Protein AF-A0A498G017-F1 (afdb_monomer_lite)

Sequence (147 aa):
EAVRGSLAGRGTDFTRRACDTRDVQTVRPDSLPNSEPVPIAVVPLAHGDTAYGALYVALDGQAVPDVEADVLVTLGRHVGQAIAAAERRKLLLADTVVQLEFESSDEQDVLVRLSAALGCSIRLRGVVPIEERSLLCFLTVREATTD

Foldseek 3Di:
DVVVVQCPPPVVVVFVVCLVVLFWDWDFGDDDPPDDGFIWIWHFQAEDNDTPTTDIHTDPDPDDDPVRRVVSSVVSHVNNVVVVVVVVVVVVVVPPDPDDDDDDCDCVDPQNVVCVVQVWDKDFPDWDDPDPPDIDTDIDIGPGDDD

Radius of gyration: 30.32 Å; chains: 1; bounding box: 70×31×74 Å

Secondary structure (DSSP, 8-state):
-HHHHHHHHHHHHHHHHHHHH-S-EEE-PPPPTTS----EEEEEEEETTEEEEEEEEE-SSSS--HHHHHHHHHHHHHHHHHHHHHHHHHHHHHT---PPP-----TTSHHHHHHHHTTSEEEEEEEEEEETTEEEEEEEEES----

pLDDT: mean 76.7, std 14.05, range [37.31, 93.62]

Structure (mmCIF, N/CA/C/O backbone):
data_AF-A0A498G017-F1
#
_entry.id   AF-A0A498G017-F1
#
loop_
_atom_site.group_PDB
_atom_site.id
_atom_site.type_symbol
_atom_site.label_atom_id
_atom_site.label_alt_id
_atom_site.label_comp_id
_atom_site.label_asym_id
_atom_site.label_entity_id
_atom_site.label_seq_id
_atom_site.pdbx_PDB_ins_code
_atom_site.Cartn_x
_atom_site.Cartn_y
_atom_site.Cartn_z
_atom_site.occupancy
_atom_site.B_iso_or_equiv
_atom_site.auth_seq_id
_atom_site.auth_comp_id
_atom_site.auth_asym_id
_atom_site.auth_atom_id
_atom_site.pdbx_PDB_model_num
ATOM 1 N N . GLU A 1 1 ? 27.642 8.476 -6.137 1.00 37.31 1 GLU A N 1
ATOM 2 C CA . GLU A 1 1 ? 27.182 9.782 -5.606 1.00 37.31 1 GLU A CA 1
ATOM 3 C C . GLU A 1 1 ? 26.841 10.807 -6.693 1.00 37.31 1 GLU A C 1
ATOM 5 O O . GLU A 1 1 ? 25.762 11.380 -6.626 1.00 37.31 1 GLU A O 1
ATOM 10 N N . ALA A 1 2 ? 27.663 10.973 -7.740 1.00 41.41 2 ALA A N 1
ATOM 11 C CA . ALA A 1 2 ? 27.430 11.945 -8.825 1.00 41.41 2 ALA A CA 1
ATOM 12 C C . ALA A 1 2 ? 26.122 11.747 -9.631 1.00 41.41 2 ALA A C 1
ATOM 14 O O . ALA A 1 2 ? 25.440 12.717 -9.952 1.00 41.41 2 ALA A O 1
ATOM 15 N N . VAL A 1 3 ? 25.711 10.497 -9.883 1.00 46.12 3 VAL A N 1
ATOM 16 C CA . VAL A 1 3 ? 24.442 10.179 -10.577 1.00 46.12 3 VAL A CA 1
ATOM 17 C C . VAL A 1 3 ? 23.218 10.650 -9.775 1.00 46.12 3 VAL A C 1
ATOM 19 O O . VAL A 1 3 ? 22.228 11.093 -10.346 1.00 46.12 3 VAL A O 1
ATOM 22 N N . ARG A 1 4 ? 23.298 10.643 -8.437 1.00 44.41 4 ARG A N 1
ATOM 23 C CA . ARG A 1 4 ? 22.187 11.020 -7.548 1.00 44.41 4 ARG A CA 1
ATOM 24 C C . ARG A 1 4 ? 21.931 12.534 -7.541 1.00 44.41 4 ARG A C 1
ATOM 26 O O . ARG A 1 4 ? 20.783 12.943 -7.411 1.00 44.41 4 ARG A O 1
ATOM 33 N N . GLY A 1 5 ? 22.980 13.347 -7.711 1.00 40.94 5 GLY A N 1
ATOM 34 C CA . GLY A 1 5 ? 22.891 14.813 -7.753 1.00 40.94 5 GLY A CA 1
ATOM 35 C C . GLY A 1 5 ? 22.330 15.363 -9.069 1.00 40.94 5 GLY A C 1
ATOM 36 O O . GLY A 1 5 ? 21.531 16.293 -9.044 1.00 40.94 5 GLY A O 1
ATOM 37 N N . SER A 1 6 ? 22.672 14.748 -10.208 1.00 44.28 6 SER A N 1
ATOM 38 C CA . SER A 1 6 ? 22.157 15.154 -11.532 1.00 44.28 6 SER A CA 1
ATOM 39 C C . SER A 1 6 ? 20.669 14.791 -11.729 1.00 44.28 6 SER A C 1
ATOM 41 O O . SER A 1 6 ? 19.921 15.494 -12.406 1.00 44.28 6 SER A O 1
ATOM 43 N N . LEU A 1 7 ? 20.189 13.739 -11.051 1.00 50.09 7 LEU A N 1
ATOM 44 C CA . LEU A 1 7 ? 18.796 13.274 -11.119 1.00 50.09 7 LEU A CA 1
ATOM 45 C C . LEU A 1 7 ? 17.831 14.002 -10.159 1.00 50.09 7 LEU A C 1
ATOM 47 O O . LEU A 1 7 ? 16.623 13.819 -10.270 1.00 50.09 7 LEU A O 1
ATOM 51 N N . ALA A 1 8 ? 18.306 14.840 -9.234 1.00 44.59 8 ALA A N 1
ATOM 52 C CA . ALA A 1 8 ? 17.458 15.401 -8.173 1.00 44.59 8 ALA A CA 1
ATOM 53 C C . ALA A 1 8 ? 16.469 16.493 -8.641 1.00 44.59 8 ALA A C 1
ATOM 55 O O . ALA A 1 8 ? 15.454 16.704 -7.985 1.00 44.59 8 ALA A O 1
ATOM 56 N N . GLY A 1 9 ? 16.741 17.171 -9.767 1.00 43.22 9 GLY A N 1
ATOM 57 C CA . GLY A 1 9 ? 15.886 18.251 -10.295 1.00 43.22 9 GLY A CA 1
ATOM 58 C C . GLY A 1 9 ? 15.015 17.881 -11.506 1.00 43.22 9 GLY A C 1
ATOM 59 O O . GLY A 1 9 ? 13.919 18.411 -11.640 1.00 43.22 9 GLY A O 1
ATOM 60 N N . ARG A 1 10 ? 15.488 16.976 -12.382 1.00 47.91 10 ARG A N 1
ATOM 61 C CA . ARG A 1 10 ? 14.767 16.483 -13.584 1.00 47.91 10 ARG A CA 1
ATOM 62 C C . ARG A 1 10 ? 14.481 14.974 -13.569 1.00 47.91 10 ARG A C 1
ATOM 64 O O . ARG A 1 10 ? 13.693 14.494 -14.375 1.00 47.91 10 ARG A O 1
ATOM 71 N N . GLY A 1 11 ? 15.094 14.207 -12.663 1.00 51.38 11 GLY A N 1
ATOM 72 C CA . GLY A 1 11 ? 14.842 12.764 -12.521 1.00 51.38 11 GLY A CA 1
ATOM 73 C C . GLY A 1 11 ? 13.432 12.445 -12.022 1.00 51.38 11 GLY A C 1
ATOM 74 O O . GLY A 1 11 ? 12.931 11.345 -12.256 1.00 51.38 11 GLY A O 1
ATOM 75 N N . THR A 1 12 ? 12.752 13.416 -11.410 1.00 54.34 12 THR A N 1
ATOM 76 C CA . THR A 1 12 ? 11.337 13.325 -11.031 1.00 54.34 12 THR A CA 1
ATOM 77 C C . THR A 1 12 ? 10.420 13.186 -12.243 1.00 54.34 12 THR A C 1
ATOM 79 O O . THR A 1 12 ? 9.485 12.396 -12.170 1.00 54.34 12 THR A O 1
ATOM 82 N N . ASP A 1 13 ? 10.706 13.851 -13.369 1.00 63.00 13 ASP A N 1
ATOM 83 C CA . ASP A 1 13 ? 9.877 13.760 -14.582 1.00 63.00 13 ASP A CA 1
ATOM 84 C C . ASP A 1 13 ? 9.996 12.389 -15.252 1.00 63.00 13 ASP A C 1
ATOM 86 O O . ASP A 1 13 ? 8.993 11.807 -15.662 1.00 63.00 13 ASP A O 1
ATOM 90 N N . PHE A 1 14 ? 11.206 11.826 -15.315 1.00 64.62 14 PHE A N 1
ATOM 91 C CA . PHE A 1 14 ? 11.424 10.493 -15.886 1.00 64.62 14 PHE A CA 1
ATOM 92 C C . PHE A 1 14 ? 10.882 9.381 -14.986 1.00 64.62 14 PHE A C 1
ATOM 94 O O . PHE A 1 14 ? 10.275 8.438 -15.487 1.00 64.62 14 PHE A O 1
ATOM 101 N N . THR A 1 15 ? 11.047 9.517 -13.664 1.00 65.12 15 THR A N 1
ATOM 102 C CA . THR A 1 15 ? 10.428 8.611 -12.683 1.00 65.12 15 THR A CA 1
ATOM 103 C C . THR A 1 15 ? 8.916 8.656 -12.822 1.00 65.12 15 THR A C 1
ATOM 105 O O . THR A 1 15 ? 8.282 7.617 -12.959 1.00 65.12 15 THR A O 1
ATOM 108 N N . ARG A 1 16 ? 8.337 9.861 -12.843 1.00 69.50 16 ARG A N 1
ATOM 109 C CA . ARG A 1 16 ? 6.898 10.062 -12.993 1.00 69.50 16 ARG A CA 1
ATOM 110 C C . ARG A 1 16 ? 6.389 9.445 -14.287 1.00 69.50 16 ARG A C 1
ATOM 112 O O . ARG A 1 16 ? 5.437 8.683 -14.243 1.00 69.50 16 ARG A O 1
ATOM 119 N N . ARG A 1 17 ? 7.061 9.696 -15.411 1.00 66.94 17 ARG A N 1
ATOM 120 C CA . ARG A 1 17 ? 6.668 9.143 -16.709 1.00 66.94 17 ARG A CA 1
ATOM 121 C C . ARG A 1 17 ? 6.730 7.618 -16.734 1.00 66.94 17 ARG A C 1
ATOM 123 O O . ARG A 1 17 ? 5.776 7.010 -17.194 1.00 66.94 17 ARG A O 1
ATOM 130 N N . ALA A 1 18 ? 7.796 7.012 -16.210 1.00 65.00 18 ALA A N 1
ATOM 131 C CA . ALA A 1 18 ? 7.906 5.555 -16.107 1.00 65.00 18 ALA A CA 1
ATOM 132 C C . ALA A 1 18 ? 6.806 4.961 -15.209 1.00 65.00 18 ALA A C 1
ATOM 134 O O . ALA A 1 18 ? 6.239 3.918 -15.522 1.00 65.00 18 ALA A O 1
ATOM 135 N N . CYS A 1 19 ? 6.471 5.633 -14.107 1.00 72.88 19 CYS A N 1
ATOM 136 C CA . CYS A 1 19 ? 5.390 5.221 -13.215 1.00 72.88 19 CYS A CA 1
ATOM 137 C C . CYS A 1 19 ? 4.003 5.366 -13.864 1.00 72.88 19 CYS A C 1
ATOM 139 O O . CYS A 1 19 ? 3.175 4.472 -13.705 1.00 72.88 19 CYS A O 1
ATOM 141 N N . ASP A 1 20 ? 3.770 6.449 -14.611 1.00 76.69 20 ASP A N 1
ATOM 142 C CA . ASP A 1 20 ? 2.505 6.726 -15.298 1.00 76.69 20 ASP A CA 1
ATOM 143 C C . ASP A 1 20 ? 2.271 5.743 -16.457 1.00 76.69 20 ASP A C 1
ATOM 145 O O . ASP A 1 20 ? 1.164 5.231 -16.622 1.00 76.69 20 ASP A O 1
ATOM 149 N N . THR A 1 21 ? 3.306 5.445 -17.255 1.00 77.31 21 THR A N 1
ATOM 150 C CA . THR A 1 21 ? 3.190 4.517 -18.394 1.00 77.31 21 THR A CA 1
ATOM 151 C C . THR A 1 21 ? 3.323 3.053 -17.997 1.00 77.31 21 THR A C 1
ATOM 153 O O . THR A 1 21 ? 2.874 2.190 -18.740 1.00 77.31 21 THR A O 1
ATOM 156 N N . ARG A 1 22 ? 3.919 2.766 -16.833 1.00 71.88 22 ARG A N 1
ATOM 157 C CA . ARG A 1 22 ? 4.341 1.423 -16.393 1.00 71.88 22 ARG A CA 1
ATOM 158 C C . ARG A 1 22 ? 5.348 0.735 -17.320 1.00 71.88 22 ARG A C 1
ATOM 160 O O . ARG A 1 22 ? 5.566 -0.467 -17.192 1.00 71.88 22 ARG A O 1
ATOM 167 N N . ASP A 1 23 ? 6.028 1.518 -18.151 1.00 79.44 23 ASP A N 1
ATOM 168 C CA . ASP A 1 23 ? 7.017 1.042 -19.116 1.00 79.44 23 ASP A CA 1
ATOM 169 C C . ASP A 1 23 ? 8.410 1.580 -18.806 1.00 79.44 23 ASP A C 1
ATOM 171 O O . ASP A 1 23 ? 8.575 2.694 -18.291 1.00 79.44 23 ASP A O 1
ATOM 175 N N . VAL A 1 24 ? 9.428 0.810 -19.193 1.00 78.12 24 VAL A N 1
ATOM 176 C CA . VAL A 1 24 ? 10.827 1.227 -19.080 1.00 78.12 24 VAL A CA 1
ATOM 177 C C . V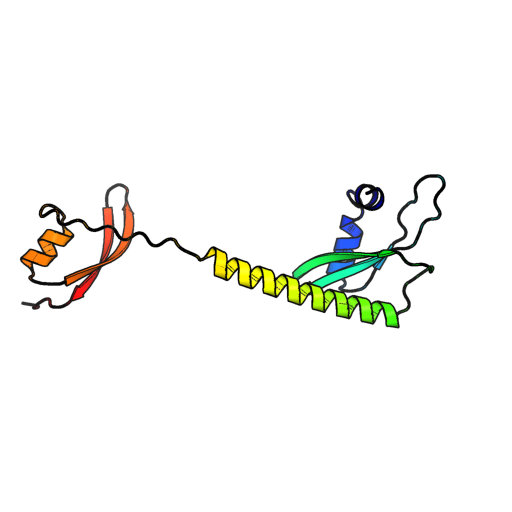AL A 1 24 ? 11.082 2.453 -19.953 1.00 78.12 24 VAL A C 1
ATOM 179 O O . VAL A 1 24 ? 10.761 2.473 -21.138 1.00 78.12 24 VAL A O 1
ATOM 182 N N . GLN A 1 25 ? 11.708 3.475 -19.375 1.00 79.44 25 GLN A N 1
ATOM 183 C CA . GLN A 1 25 ? 12.141 4.663 -20.109 1.00 79.44 25 GLN A CA 1
ATOM 184 C C . GLN A 1 25 ? 13.656 4.639 -20.269 1.00 79.44 25 GLN A C 1
ATOM 186 O O . GLN A 1 25 ? 14.374 4.502 -19.285 1.00 79.44 25 GLN A O 1
ATOM 191 N N . THR A 1 26 ? 14.165 4.823 -21.485 1.00 76.62 26 THR A N 1
ATOM 192 C CA . THR A 1 26 ? 15.602 5.064 -21.673 1.00 76.62 26 THR A CA 1
ATOM 193 C C . THR A 1 26 ? 15.874 6.562 -21.602 1.00 76.62 26 THR A C 1
ATOM 195 O O . THR A 1 26 ? 15.295 7.348 -22.350 1.00 76.62 26 THR A O 1
ATOM 198 N N . VAL A 1 27 ? 16.763 6.964 -20.703 1.00 74.44 27 VAL A N 1
ATOM 199 C CA . VAL A 1 27 ? 17.164 8.349 -20.465 1.00 74.44 27 VAL A CA 1
ATOM 200 C C . VAL A 1 27 ? 18.659 8.470 -20.706 1.00 74.44 27 VAL A C 1
ATOM 202 O O . VAL A 1 27 ? 19.438 7.626 -20.271 1.00 74.44 27 VAL A O 1
ATOM 205 N N . ARG A 1 28 ? 19.082 9.545 -21.368 1.00 69.75 28 ARG A N 1
ATOM 206 C CA . ARG A 1 28 ? 20.495 9.930 -21.420 1.00 69.75 28 ARG A CA 1
ATOM 207 C C . ARG A 1 28 ? 20.711 11.070 -20.438 1.00 69.75 28 ARG A C 1
ATOM 209 O O . ARG A 1 28 ? 20.206 12.161 -20.695 1.00 69.75 28 ARG A O 1
ATOM 216 N N . PRO A 1 29 ? 21.367 10.830 -19.294 1.00 65.12 29 PRO A N 1
ATOM 217 C CA . PRO A 1 29 ? 21.724 11.921 -18.406 1.00 65.12 29 PRO A CA 1
ATOM 218 C C . PRO A 1 29 ? 22.739 12.827 -19.111 1.00 65.12 29 PRO A C 1
ATOM 220 O O . PRO A 1 29 ? 23.644 12.335 -19.788 1.00 65.12 29 PRO A O 1
ATOM 223 N N . ASP A 1 30 ? 22.607 14.140 -18.920 1.00 59.75 30 ASP A N 1
ATOM 224 C CA . ASP A 1 30 ? 23.672 15.071 -19.287 1.00 59.75 30 ASP A CA 1
ATOM 225 C C . ASP A 1 30 ? 24.919 14.687 -18.480 1.00 59.75 30 ASP A C 1
ATOM 227 O O . ASP A 1 30 ? 24.898 14.645 -17.242 1.00 59.75 30 ASP A O 1
ATOM 231 N N . SER A 1 31 ? 25.983 14.309 -19.184 1.00 57.00 31 SER A N 1
ATOM 232 C CA . SER A 1 31 ? 27.218 13.851 -18.566 1.00 57.00 31 SER A CA 1
ATOM 233 C C . SER A 1 31 ? 28.057 15.017 -18.044 1.00 57.00 31 SER A C 1
ATOM 235 O O . SER A 1 31 ? 27.961 16.158 -18.498 1.00 57.00 31 SER A O 1
ATOM 237 N N . LEU A 1 32 ? 28.903 14.721 -17.055 1.00 53.78 32 LEU A N 1
ATOM 238 C CA . LEU A 1 32 ? 29.947 15.643 -16.612 1.00 53.78 32 LEU A CA 1
ATOM 239 C C . LEU A 1 32 ? 30.936 15.907 -17.766 1.00 53.78 32 LEU A C 1
ATOM 241 O O . LEU A 1 32 ? 31.145 15.018 -18.599 1.00 53.78 32 LEU A O 1
ATOM 245 N N . PRO A 1 33 ? 31.595 17.082 -17.810 1.00 48.09 33 PRO A N 1
ATOM 246 C CA . PRO A 1 33 ? 32.672 17.315 -18.766 1.00 48.09 33 PRO A CA 1
ATOM 247 C C . PRO A 1 33 ? 33.751 16.231 -18.596 1.00 48.09 33 PRO A C 1
ATOM 249 O O . PRO A 1 33 ? 34.229 16.005 -17.486 1.00 48.09 33 PRO A O 1
ATOM 252 N N . ASN A 1 34 ? 34.110 15.564 -19.699 1.00 55.56 34 ASN A N 1
ATOM 253 C CA . ASN A 1 34 ? 35.024 14.409 -19.797 1.00 55.56 34 ASN A CA 1
ATOM 254 C C . ASN A 1 34 ? 34.460 13.027 -19.405 1.00 55.56 34 ASN A C 1
ATOM 256 O O . ASN A 1 34 ? 35.228 12.122 -19.080 1.00 55.56 34 ASN A O 1
ATOM 260 N N . SER A 1 35 ? 33.146 12.810 -19.458 1.00 60.59 35 SER A N 1
ATOM 261 C CA . SER A 1 35 ? 32.573 11.455 -19.424 1.00 60.59 35 SER A CA 1
ATOM 262 C C . SER A 1 35 ? 31.593 11.248 -20.571 1.00 60.59 35 SER A C 1
ATOM 264 O O . SER A 1 35 ? 30.753 12.110 -20.840 1.00 60.59 35 SER A O 1
ATOM 266 N N . GLU A 1 36 ? 31.692 10.102 -21.246 1.00 64.19 36 GLU A N 1
ATOM 267 C CA . GLU A 1 36 ? 30.687 9.736 -22.240 1.00 64.19 36 GLU A CA 1
ATOM 268 C C . GLU A 1 36 ? 29.336 9.497 -21.541 1.00 64.19 36 GLU A C 1
ATOM 270 O O . GLU A 1 36 ? 29.292 8.851 -20.488 1.00 64.19 36 GLU A O 1
ATOM 275 N N . PRO A 1 37 ? 28.232 10.055 -22.067 1.00 65.75 37 PRO A N 1
ATOM 276 C CA . PRO A 1 37 ? 26.913 9.872 -21.483 1.00 65.75 37 PRO A CA 1
ATOM 277 C C . PRO A 1 37 ? 26.471 8.417 -21.642 1.00 65.75 37 PRO A C 1
ATOM 279 O O . PRO A 1 37 ? 26.110 7.977 -22.734 1.00 65.75 37 PRO A O 1
ATOM 282 N N . VAL A 1 38 ? 26.483 7.681 -20.530 1.00 74.75 38 VAL A N 1
ATOM 283 C CA . VAL A 1 38 ? 25.991 6.301 -20.460 1.00 74.75 38 VAL A CA 1
ATOM 284 C C . VAL A 1 38 ? 24.460 6.329 -20.392 1.00 74.75 38 VAL A C 1
ATOM 286 O O . VAL A 1 38 ? 23.912 6.945 -19.471 1.00 74.75 38 VAL A O 1
ATOM 289 N N . PRO A 1 39 ? 23.742 5.706 -21.344 1.00 81.31 39 PRO A N 1
ATOM 290 C CA . PRO A 1 39 ? 22.287 5.621 -21.297 1.00 81.31 39 PRO A CA 1
ATOM 291 C C . PRO A 1 39 ? 21.819 4.859 -20.053 1.00 81.31 39 PRO A C 1
ATOM 293 O O . PRO A 1 39 ? 22.478 3.936 -19.584 1.00 81.31 39 PRO A O 1
ATOM 296 N N . ILE A 1 40 ? 20.674 5.251 -19.504 1.00 84.62 40 ILE A N 1
ATOM 297 C CA . ILE A 1 40 ? 20.094 4.662 -18.298 1.00 84.62 40 ILE A CA 1
ATOM 298 C C . ILE A 1 40 ? 18.673 4.201 -18.606 1.00 84.62 40 ILE A C 1
ATOM 300 O O . ILE A 1 40 ? 17.872 4.970 -19.130 1.00 84.62 40 ILE A O 1
ATOM 304 N N . ALA A 1 41 ? 18.334 2.975 -18.229 1.00 85.56 41 ALA A N 1
ATOM 305 C CA . ALA A 1 41 ? 16.960 2.505 -18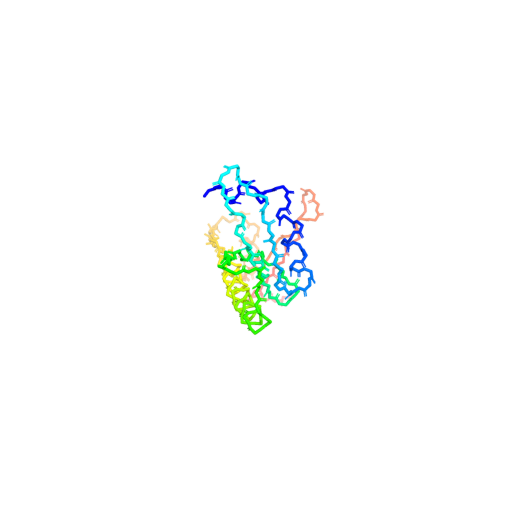.174 1.00 85.56 41 ALA A CA 1
ATOM 306 C C . ALA A 1 41 ? 16.330 2.8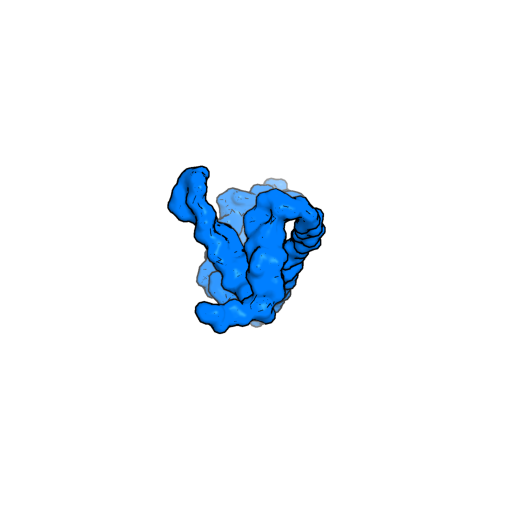63 -16.826 1.00 85.56 41 ALA A C 1
ATOM 308 O O . ALA A 1 41 ? 16.893 2.584 -15.767 1.00 85.56 41 ALA A O 1
ATOM 309 N N . VAL A 1 42 ? 15.147 3.463 -16.867 1.00 86.75 42 VAL A N 1
ATOM 310 C CA . VAL A 1 42 ? 14.317 3.796 -15.712 1.00 86.75 42 VAL A CA 1
ATOM 311 C C . VAL A 1 42 ? 13.159 2.815 -15.686 1.00 86.75 42 VAL A C 1
ATOM 313 O O . VAL A 1 42 ? 12.302 2.833 -16.566 1.00 86.75 42 VAL A O 1
ATOM 316 N N . VAL A 1 43 ? 13.155 1.949 -14.683 1.00 88.81 43 VAL A N 1
ATOM 317 C CA . VAL A 1 43 ? 12.207 0.845 -14.539 1.00 88.81 43 VAL A CA 1
ATOM 318 C C . VAL A 1 43 ? 11.258 1.162 -13.383 1.00 88.81 43 VAL A C 1
ATOM 320 O O . VAL A 1 43 ? 11.732 1.335 -12.258 1.00 88.81 43 VAL A O 1
ATOM 323 N N . PRO A 1 44 ? 9.936 1.239 -13.601 1.00 85.69 44 PRO A N 1
ATOM 324 C CA . PRO A 1 44 ? 8.998 1.546 -12.529 1.00 85.69 44 PRO A CA 1
ATOM 325 C C . PRO A 1 44 ? 8.892 0.388 -11.529 1.00 85.69 44 PRO A C 1
ATOM 327 O O . PRO A 1 44 ? 8.761 -0.778 -11.898 1.00 85.69 44 PRO A O 1
ATOM 330 N N . LEU A 1 45 ? 8.914 0.716 -10.238 1.00 88.88 45 LEU A N 1
ATOM 331 C CA . LEU A 1 45 ? 8.675 -0.219 -9.140 1.00 88.88 45 LEU A CA 1
ATOM 332 C C . LEU A 1 45 ? 7.234 -0.037 -8.668 1.00 88.88 45 LEU A C 1
ATOM 334 O O . LEU A 1 45 ? 6.955 0.840 -7.853 1.00 88.88 45 LEU A O 1
ATOM 338 N N . ALA A 1 46 ? 6.305 -0.829 -9.199 1.00 84.44 46 ALA A N 1
ATOM 339 C CA . ALA A 1 46 ? 4.876 -0.640 -8.957 1.00 84.44 46 ALA A CA 1
ATOM 340 C C . ALA A 1 46 ? 4.161 -1.934 -8.547 1.00 84.44 46 ALA A C 1
ATOM 342 O O . ALA A 1 46 ? 4.528 -3.036 -8.957 1.00 84.44 46 ALA A O 1
ATOM 343 N N . HIS A 1 47 ? 3.101 -1.792 -7.755 1.00 83.44 47 HIS A N 1
ATOM 344 C CA . HIS A 1 47 ? 2.155 -2.857 -7.431 1.00 83.44 47 HIS A CA 1
ATOM 345 C C . HIS A 1 47 ? 0.727 -2.340 -7.610 1.00 83.44 47 HIS A C 1
ATOM 347 O O . HIS A 1 47 ? 0.306 -1.419 -6.912 1.00 83.44 47 HIS A O 1
ATOM 353 N N . GLY A 1 48 ? -0.029 -2.932 -8.540 1.00 81.75 48 GLY A N 1
ATOM 354 C CA . GLY A 1 48 ? -1.347 -2.406 -8.905 1.00 81.75 48 GLY A CA 1
ATOM 355 C C . GLY A 1 48 ? -1.237 -0.962 -9.403 1.00 81.75 48 GLY A C 1
ATOM 356 O O . GLY A 1 48 ? -0.438 -0.677 -10.297 1.00 81.75 48 GLY A O 1
ATOM 357 N N . ASP A 1 49 ? -2.004 -0.055 -8.797 1.00 77.50 49 ASP A N 1
ATOM 358 C CA . ASP A 1 49 ? -2.009 1.388 -9.094 1.00 77.50 49 ASP A CA 1
ATOM 359 C C . ASP A 1 49 ? -1.016 2.208 -8.267 1.00 77.50 49 ASP A C 1
ATOM 361 O O . ASP A 1 49 ? -0.905 3.419 -8.444 1.00 77.50 49 ASP A O 1
ATOM 365 N N . THR A 1 50 ? -0.254 1.565 -7.382 1.00 76.50 50 THR A N 1
ATOM 366 C CA . THR A 1 50 ? 0.728 2.246 -6.539 1.00 76.50 50 THR A CA 1
ATOM 367 C C . THR A 1 50 ? 2.125 2.118 -7.131 1.00 76.50 50 THR A C 1
ATOM 369 O O . THR A 1 50 ? 2.662 1.015 -7.249 1.00 76.50 50 THR A O 1
ATOM 372 N N . ALA A 1 51 ? 2.732 3.255 -7.468 1.00 82.44 51 ALA A N 1
ATOM 373 C CA . ALA A 1 51 ? 4.144 3.343 -7.810 1.00 82.44 51 ALA A CA 1
ATOM 374 C C . ALA A 1 51 ? 4.968 3.689 -6.563 1.00 82.44 51 ALA A C 1
ATOM 376 O O . ALA A 1 51 ? 4.773 4.734 -5.947 1.00 82.44 51 ALA A O 1
ATOM 377 N N . TYR A 1 52 ? 5.902 2.813 -6.205 1.00 82.94 52 TYR A N 1
ATOM 378 C CA . TYR A 1 52 ? 6.799 2.982 -5.061 1.00 82.94 52 TYR A CA 1
ATOM 379 C C . TYR A 1 52 ? 8.088 3.732 -5.417 1.00 82.94 52 TYR A C 1
ATOM 381 O O . TYR A 1 52 ? 8.780 4.228 -4.532 1.00 82.94 52 TYR A O 1
ATOM 389 N N . GLY A 1 53 ? 8.427 3.819 -6.705 1.00 83.94 53 GLY A N 1
ATOM 390 C CA . GLY A 1 53 ? 9.609 4.524 -7.196 1.00 83.94 53 GLY A CA 1
ATOM 391 C C . GLY A 1 53 ? 10.086 3.974 -8.535 1.00 83.94 53 GLY A C 1
ATOM 392 O O . GLY A 1 53 ? 9.325 3.327 -9.251 1.00 83.94 53 GLY A O 1
ATOM 393 N N . ALA A 1 54 ? 11.359 4.204 -8.857 1.00 86.25 54 ALA A N 1
ATOM 394 C CA . ALA A 1 54 ? 11.994 3.643 -10.044 1.00 86.25 54 ALA A CA 1
ATOM 395 C C . ALA A 1 54 ? 13.398 3.101 -9.746 1.00 86.25 54 ALA A C 1
ATOM 397 O O . ALA A 1 54 ? 14.131 3.645 -8.917 1.00 86.25 54 ALA A O 1
ATOM 398 N N . LEU A 1 55 ? 13.767 2.034 -10.453 1.00 84.94 55 LEU A N 1
ATOM 399 C CA . LEU A 1 55 ? 15.110 1.473 -10.518 1.00 84.94 55 LEU A CA 1
ATOM 400 C C . LEU A 1 55 ? 15.836 2.047 -11.739 1.00 84.94 55 LEU A C 1
ATOM 402 O O . LEU A 1 55 ? 15.298 2.042 -12.842 1.00 84.94 55 LEU A O 1
ATOM 406 N N . TYR A 1 56 ? 17.064 2.517 -11.534 1.00 84.94 56 TYR A N 1
ATOM 407 C CA . TYR A 1 56 ? 17.916 3.076 -12.581 1.00 84.94 56 TYR A CA 1
ATOM 408 C C . TYR A 1 56 ? 19.018 2.074 -12.930 1.00 84.94 56 TYR A C 1
ATOM 410 O O . TYR A 1 56 ? 19.793 1.691 -12.052 1.00 84.94 56 TYR A O 1
ATOM 418 N N . VAL A 1 57 ? 19.098 1.666 -14.194 1.00 84.56 57 VAL A N 1
ATOM 419 C CA . VAL A 1 57 ? 20.075 0.688 -14.695 1.00 84.56 57 VAL A CA 1
ATOM 420 C C . VAL A 1 57 ? 20.929 1.347 -15.770 1.00 84.56 57 VAL A C 1
ATOM 422 O O . VAL A 1 57 ? 20.392 1.813 -16.768 1.00 84.56 57 VAL A O 1
ATOM 425 N N . ALA A 1 58 ? 22.245 1.412 -15.571 1.00 83.94 58 ALA A N 1
ATOM 426 C CA . ALA A 1 58 ? 23.162 1.879 -16.609 1.00 83.94 58 ALA A CA 1
ATOM 427 C C . ALA A 1 58 ? 23.248 0.845 -17.742 1.00 83.94 58 ALA A C 1
ATOM 429 O O . ALA A 1 58 ? 23.264 -0.356 -17.476 1.00 83.94 58 ALA A O 1
ATOM 430 N N . LEU A 1 59 ? 23.287 1.315 -18.986 1.00 82.25 59 LEU A N 1
ATOM 431 C CA . LEU A 1 59 ? 23.297 0.489 -20.187 1.00 82.25 59 LEU A CA 1
ATOM 432 C C . LEU A 1 59 ? 24.631 0.623 -20.909 1.00 82.25 59 LEU A C 1
ATOM 434 O O . LEU A 1 59 ? 25.098 1.733 -21.149 1.00 82.25 59 LEU A O 1
ATOM 438 N N . ASP A 1 60 ? 25.173 -0.503 -21.359 1.00 78.50 60 ASP A N 1
ATOM 439 C CA . ASP A 1 60 ? 26.364 -0.523 -22.217 1.00 78.50 60 ASP A CA 1
ATOM 440 C C . ASP A 1 60 ? 26.028 -0.192 -23.690 1.00 78.50 60 ASP A C 1
ATOM 442 O O . ASP A 1 60 ? 26.914 0.030 -24.514 1.00 78.50 60 ASP A O 1
ATOM 446 N N . GLY A 1 61 ? 24.734 -0.146 -24.032 1.00 76.06 61 GLY A N 1
ATOM 447 C CA . GLY A 1 61 ? 24.204 0.116 -25.371 1.00 76.06 61 GLY A CA 1
ATOM 448 C C . GLY A 1 61 ? 23.352 1.385 -25.462 1.00 76.06 61 GLY A C 1
ATOM 449 O O . GLY A 1 61 ? 23.086 2.071 -24.481 1.00 76.06 61 GLY A O 1
ATOM 450 N N . GLN A 1 62 ? 22.900 1.710 -26.677 1.00 71.69 62 GLN A N 1
ATOM 451 C CA . GLN A 1 62 ? 22.180 2.961 -26.956 1.00 71.69 62 GLN A CA 1
ATOM 452 C C . GLN A 1 62 ? 20.714 2.967 -26.488 1.00 71.69 62 GLN A C 1
ATOM 454 O O . GLN A 1 62 ? 20.162 4.059 -26.315 1.00 71.69 62 GLN A O 1
ATOM 459 N N . ALA A 1 63 ? 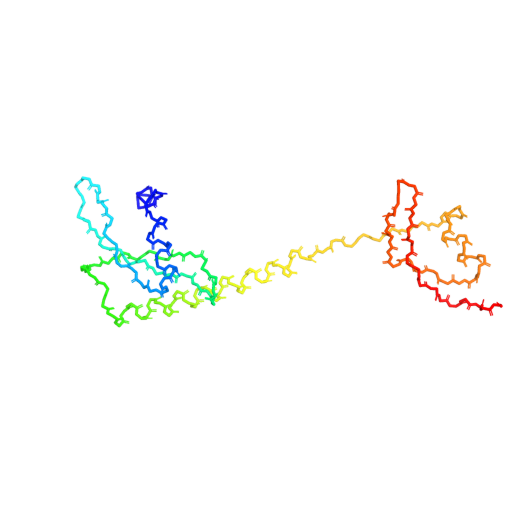20.109 1.786 -26.314 1.00 76.94 63 ALA A N 1
ATOM 460 C CA . ALA A 1 63 ? 18.733 1.566 -25.872 1.00 76.94 63 ALA A CA 1
ATOM 461 C C . ALA A 1 63 ? 18.578 0.159 -25.269 1.00 76.94 63 ALA A C 1
ATOM 463 O O . ALA A 1 63 ? 19.384 -0.726 -25.561 1.00 76.94 63 ALA A O 1
ATOM 464 N N . VAL A 1 64 ? 17.533 -0.036 -24.462 1.00 79.44 64 VAL A N 1
ATOM 465 C CA . VAL A 1 64 ? 17.121 -1.365 -23.988 1.00 79.44 64 VAL A 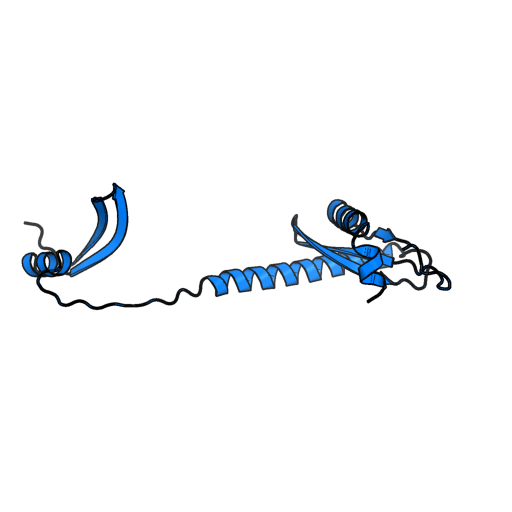CA 1
ATOM 466 C C . VAL A 1 64 ? 16.320 -2.059 -25.094 1.00 79.44 64 VAL A C 1
ATOM 468 O O . VAL A 1 64 ? 15.348 -1.469 -25.566 1.00 79.44 64 VAL A O 1
ATOM 471 N N . PRO A 1 65 ? 16.685 -3.280 -25.516 1.00 84.81 65 PRO A N 1
ATOM 472 C CA . PRO A 1 65 ? 15.855 -4.091 -26.403 1.00 84.81 65 PRO A CA 1
ATOM 473 C C . PRO A 1 65 ? 14.493 -4.415 -25.775 1.00 84.81 65 PRO A C 1
ATOM 475 O O . PRO A 1 65 ? 14.422 -4.664 -24.574 1.00 84.81 65 PRO A O 1
ATOM 478 N N . ASP A 1 66 ? 13.433 -4.524 -26.579 1.00 83.50 66 ASP A N 1
ATOM 479 C CA . ASP A 1 66 ? 12.064 -4.767 -26.083 1.00 83.50 66 ASP A CA 1
ATOM 480 C C . ASP A 1 66 ? 11.962 -5.997 -25.160 1.00 83.50 66 ASP A C 1
ATOM 482 O O . ASP A 1 66 ? 11.321 -5.951 -24.114 1.00 83.50 66 ASP A O 1
ATOM 486 N N . VAL A 1 67 ? 12.671 -7.082 -25.496 1.00 86.38 67 VAL A N 1
ATOM 487 C CA . VAL A 1 67 ? 12.701 -8.311 -24.681 1.00 86.38 67 VAL A CA 1
ATOM 488 C C . VAL A 1 67 ? 13.316 -8.066 -23.300 1.00 86.38 67 VAL A C 1
ATOM 490 O O . VAL A 1 67 ? 12.831 -8.588 -22.299 1.00 86.38 67 VAL A O 1
ATOM 493 N N . GLU A 1 68 ? 14.381 -7.269 -23.221 1.00 86.69 68 GLU A N 1
ATOM 494 C CA . GLU A 1 68 ? 15.012 -6.921 -21.944 1.00 86.69 68 GLU A CA 1
ATOM 495 C C . GLU A 1 68 ? 14.160 -5.918 -21.161 1.00 86.69 68 GLU A C 1
ATOM 497 O O . GLU A 1 68 ? 14.076 -6.009 -19.934 1.00 86.69 68 GLU A O 1
ATOM 502 N N . ALA A 1 69 ? 13.478 -5.003 -21.855 1.00 87.19 69 ALA A N 1
ATOM 503 C CA . ALA A 1 69 ? 12.547 -4.067 -21.242 1.00 87.19 69 ALA A CA 1
ATOM 504 C C . ALA A 1 69 ? 11.400 -4.815 -20.544 1.00 87.19 69 ALA A C 1
ATOM 506 O O . ALA A 1 69 ? 11.124 -4.533 -19.379 1.00 87.19 69 ALA A O 1
ATOM 507 N N . ASP A 1 70 ? 10.815 -5.828 -21.185 1.00 87.56 70 ASP A N 1
ATOM 508 C CA . ASP A 1 70 ? 9.769 -6.680 -20.599 1.00 87.56 70 ASP A CA 1
ATOM 509 C C . ASP A 1 70 ? 10.243 -7.416 -19.335 1.00 87.56 70 ASP A C 1
ATOM 511 O O . ASP A 1 70 ? 9.525 -7.505 -18.326 1.00 87.56 70 ASP A O 1
ATOM 515 N N . VAL A 1 71 ? 11.480 -7.920 -19.354 1.00 91.31 71 VAL A N 1
ATOM 516 C CA . VAL A 1 71 ? 12.098 -8.557 -18.183 1.00 91.31 71 VAL A CA 1
ATOM 517 C C . VAL A 1 71 ? 12.254 -7.546 -17.048 1.00 91.31 71 VAL A C 1
ATOM 519 O O . VAL A 1 71 ? 11.912 -7.847 -15.899 1.00 91.31 71 VAL A O 1
ATOM 522 N N . LEU A 1 72 ? 12.717 -6.335 -17.355 1.00 90.50 72 LEU A N 1
ATOM 523 C CA . LEU A 1 72 ? 12.866 -5.263 -16.378 1.00 90.50 72 LEU A CA 1
ATOM 524 C C . LEU A 1 72 ? 11.514 -4.815 -15.804 1.00 90.50 72 LEU A C 1
ATOM 526 O O . LEU A 1 72 ? 11.407 -4.689 -14.585 1.00 90.50 72 LEU A O 1
ATOM 530 N N . VAL A 1 73 ? 10.463 -4.653 -16.618 1.00 88.50 73 VAL A N 1
ATOM 531 C CA . VAL A 1 73 ? 9.099 -4.357 -16.128 1.00 88.50 73 VAL A CA 1
ATOM 532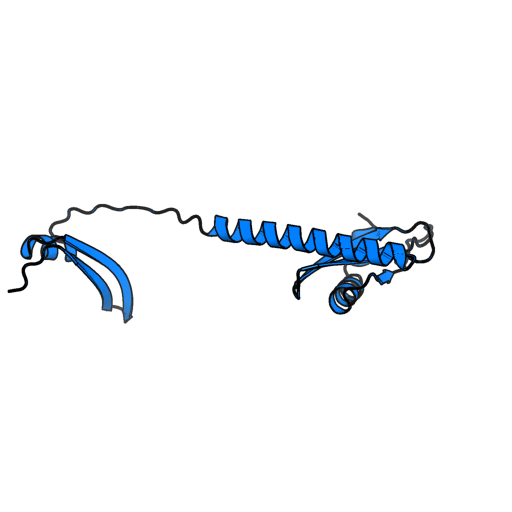 C C . VAL A 1 73 ? 8.621 -5.451 -15.175 1.00 88.50 73 VAL A C 1
ATOM 534 O O . VAL A 1 73 ? 8.112 -5.169 -14.086 1.00 88.50 73 VAL A O 1
ATOM 537 N N . THR A 1 74 ? 8.822 -6.718 -15.544 1.00 92.00 74 THR A N 1
ATOM 538 C CA . THR A 1 74 ? 8.438 -7.862 -14.706 1.00 92.00 74 THR A CA 1
ATOM 539 C C . THR A 1 74 ? 9.177 -7.834 -13.368 1.00 92.00 74 THR A C 1
ATOM 541 O O . THR A 1 74 ? 8.555 -8.013 -12.315 1.00 92.00 74 THR A O 1
ATOM 544 N N . LEU A 1 75 ? 10.482 -7.551 -13.382 1.00 91.81 75 LEU A N 1
ATOM 545 C CA . LEU A 1 75 ? 11.279 -7.391 -12.170 1.00 91.81 75 LEU A CA 1
ATOM 546 C C . LEU A 1 75 ? 10.775 -6.220 -11.316 1.00 91.81 75 LEU A C 1
ATOM 548 O O . LEU A 1 75 ? 10.599 -6.380 -10.108 1.00 91.81 75 LEU A O 1
ATOM 552 N N . GLY A 1 76 ? 10.484 -5.072 -11.931 1.00 89.00 76 GLY A N 1
ATOM 553 C CA . GLY A 1 76 ? 9.942 -3.897 -11.251 1.00 89.00 76 GLY A CA 1
ATOM 554 C C . GLY A 1 76 ? 8.622 -4.192 -10.538 1.00 89.00 76 GLY A C 1
ATOM 555 O O . GLY A 1 76 ? 8.430 -3.798 -9.384 1.00 89.00 76 GLY A O 1
ATOM 556 N N . ARG A 1 77 ? 7.756 -4.996 -11.164 1.00 90.31 77 ARG A N 1
ATOM 557 C CA . ARG A 1 77 ? 6.512 -5.489 -10.559 1.00 90.31 77 ARG A CA 1
ATOM 558 C C . ARG A 1 77 ? 6.757 -6.428 -9.374 1.00 90.31 77 ARG A C 1
ATOM 560 O O . ARG A 1 77 ? 6.074 -6.306 -8.359 1.00 90.31 77 ARG A O 1
ATOM 567 N N . HIS A 1 78 ? 7.717 -7.349 -9.469 1.00 93.62 78 HIS A N 1
ATOM 568 C CA . HIS A 1 78 ? 8.065 -8.245 -8.356 1.00 93.62 78 HIS A CA 1
ATOM 569 C C . HIS A 1 78 ? 8.655 -7.486 -7.162 1.00 93.62 78 HIS A C 1
ATOM 571 O O . HIS A 1 78 ? 8.290 -7.742 -6.015 1.00 93.62 78 HIS A O 1
ATOM 577 N N . VAL A 1 79 ? 9.523 -6.506 -7.415 1.00 92.12 79 VAL A N 1
ATOM 578 C CA . VAL A 1 79 ? 10.059 -5.636 -6.362 1.00 92.12 79 VAL A CA 1
ATOM 579 C C . VAL A 1 79 ? 8.937 -4.798 -5.740 1.00 92.12 79 VAL A C 1
ATOM 581 O O . VAL A 1 79 ? 8.842 -4.733 -4.516 1.00 92.12 79 VAL A O 1
ATOM 584 N N . GLY A 1 80 ? 8.030 -4.238 -6.548 1.00 89.00 80 GLY A N 1
ATOM 585 C CA . GLY A 1 80 ? 6.845 -3.527 -6.056 1.00 89.00 80 GLY A CA 1
ATOM 586 C C . GLY A 1 80 ? 5.958 -4.395 -5.156 1.00 89.00 80 GLY A C 1
ATOM 587 O O . GLY A 1 80 ? 5.526 -3.948 -4.095 1.00 89.00 80 GLY A O 1
ATOM 588 N N . GLN A 1 81 ? 5.740 -5.664 -5.519 1.00 90.38 81 GLN A N 1
ATOM 589 C CA . GLN A 1 81 ? 5.030 -6.636 -4.676 1.00 90.38 81 GLN A CA 1
ATOM 590 C C . GLN A 1 81 ? 5.732 -6.866 -3.330 1.00 90.38 81 GLN A C 1
ATOM 592 O O . GLN A 1 81 ? 5.072 -6.904 -2.290 1.00 90.38 81 GLN A O 1
ATOM 597 N N . ALA A 1 82 ? 7.059 -7.008 -3.335 1.00 91.69 82 ALA A N 1
ATOM 598 C CA . ALA A 1 82 ? 7.836 -7.213 -2.116 1.00 91.69 82 ALA A CA 1
ATOM 599 C C . ALA A 1 82 ? 7.792 -5.985 -1.188 1.00 91.69 82 ALA A C 1
ATOM 601 O O . ALA A 1 82 ? 7.611 -6.143 0.021 1.00 91.69 82 ALA A O 1
ATOM 602 N N . ILE A 1 83 ? 7.887 -4.770 -1.745 1.00 89.00 83 ILE A N 1
ATOM 603 C CA . ILE A 1 83 ? 7.739 -3.514 -0.992 1.00 89.00 83 ILE A CA 1
ATOM 604 C C . ILE A 1 83 ? 6.351 -3.453 -0.346 1.00 89.00 83 ILE A C 1
ATOM 606 O O . ILE A 1 83 ? 6.252 -3.270 0.868 1.00 89.00 83 ILE A O 1
ATOM 610 N N . ALA A 1 84 ? 5.292 -3.711 -1.121 1.00 86.31 84 ALA A N 1
ATOM 611 C CA . ALA A 1 84 ? 3.920 -3.725 -0.619 1.00 86.31 84 ALA A CA 1
ATOM 612 C C . ALA A 1 84 ? 3.727 -4.727 0.534 1.00 86.31 84 ALA A C 1
ATOM 614 O O . ALA A 1 84 ? 3.073 -4.427 1.533 1.00 86.31 84 ALA A O 1
ATOM 615 N N . ALA A 1 85 ? 4.307 -5.926 0.427 1.00 88.06 85 ALA A N 1
ATOM 616 C CA . ALA A 1 85 ? 4.249 -6.932 1.485 1.00 88.06 85 ALA A CA 1
ATOM 617 C C . ALA A 1 85 ? 4.987 -6.484 2.760 1.00 88.06 85 ALA A C 1
ATOM 619 O O . ALA A 1 85 ? 4.480 -6.679 3.868 1.00 88.06 85 ALA A O 1
ATOM 620 N N . ALA A 1 86 ? 6.155 -5.853 2.618 1.00 86.69 86 ALA A N 1
ATOM 621 C CA . ALA A 1 86 ? 6.921 -5.323 3.742 1.00 86.69 86 ALA A CA 1
ATOM 622 C C . ALA A 1 86 ? 6.189 -4.170 4.449 1.00 86.69 86 ALA A C 1
ATOM 624 O O . ALA A 1 86 ? 6.156 -4.133 5.680 1.00 86.69 86 ALA A O 1
ATOM 625 N N . GLU A 1 87 ? 5.561 -3.261 3.701 1.00 84.75 87 GLU A N 1
ATOM 626 C CA . GLU A 1 87 ? 4.738 -2.183 4.262 1.00 84.75 87 GLU A CA 1
ATOM 627 C C . GLU A 1 87 ? 3.505 -2.717 4.988 1.00 84.75 87 GLU A C 1
ATOM 629 O O . GLU A 1 87 ? 3.255 -2.324 6.126 1.00 84.75 87 GLU A O 1
ATOM 634 N N . ARG A 1 88 ? 2.785 -3.684 4.402 1.00 82.00 88 ARG A N 1
ATOM 635 C CA . ARG A 1 88 ? 1.660 -4.356 5.077 1.00 82.00 88 ARG A CA 1
ATOM 636 C C . ARG A 1 88 ? 2.095 -4.990 6.396 1.00 82.00 88 ARG A C 1
ATOM 638 O O . ARG A 1 88 ? 1.413 -4.834 7.404 1.00 82.00 88 ARG A O 1
ATOM 645 N N . ARG A 1 89 ? 3.254 -5.658 6.422 1.00 78.31 89 ARG A N 1
ATOM 646 C CA . ARG A 1 89 ? 3.808 -6.233 7.656 1.00 78.31 89 ARG A CA 1
ATOM 647 C C . ARG A 1 89 ? 4.159 -5.154 8.684 1.00 78.31 89 ARG A C 1
ATOM 649 O O . ARG A 1 89 ? 3.913 -5.361 9.865 1.00 78.31 89 ARG A O 1
ATOM 656 N N . LYS A 1 90 ? 4.704 -4.011 8.257 1.00 72.75 90 LYS A N 1
ATOM 657 C CA . LYS A 1 90 ? 4.975 -2.873 9.150 1.00 72.75 90 LYS A CA 1
ATOM 658 C C . LYS A 1 90 ? 3.697 -2.280 9.729 1.00 72.75 90 LYS A C 1
ATOM 660 O O . LYS A 1 90 ? 3.691 -1.996 10.914 1.00 72.75 90 LYS A O 1
ATOM 665 N N . LEU A 1 91 ? 2.632 -2.136 8.943 1.00 75.06 91 LEU A N 1
ATOM 666 C CA . LEU A 1 91 ? 1.343 -1.646 9.442 1.00 75.06 91 LEU A CA 1
ATOM 667 C C . LEU A 1 91 ? 0.748 -2.585 10.497 1.00 75.06 91 LEU A C 1
ATOM 669 O O . LEU A 1 91 ? 0.306 -2.119 11.538 1.00 75.06 91 LEU A O 1
ATOM 673 N N . LEU A 1 92 ? 0.833 -3.901 10.281 1.00 70.19 92 LEU A N 1
ATOM 674 C CA . LEU A 1 92 ? 0.407 -4.896 11.273 1.00 70.19 92 LEU A CA 1
ATOM 675 C C . LEU A 1 92 ? 1.242 -4.865 12.565 1.00 70.19 92 LEU A C 1
ATOM 677 O O . LEU A 1 92 ? 0.737 -5.213 13.623 1.00 70.19 92 LEU A O 1
ATOM 681 N N . LEU A 1 93 ? 2.519 -4.475 12.491 1.00 60.47 93 LEU A N 1
ATOM 682 C CA . LEU A 1 93 ? 3.413 -4.378 13.653 1.00 60.47 93 LEU A CA 1
ATOM 683 C C . LEU A 1 93 ? 3.381 -2.997 14.323 1.00 60.47 93 LEU A C 1
ATOM 685 O O . LEU A 1 93 ? 3.680 -2.889 15.509 1.00 60.47 93 LEU A O 1
ATOM 689 N N . ALA A 1 94 ? 3.023 -1.943 13.592 1.00 55.00 94 ALA A N 1
ATOM 690 C CA . ALA A 1 94 ? 2.780 -0.611 14.140 1.00 55.00 94 ALA A CA 1
ATOM 691 C C . ALA A 1 94 ? 1.517 -0.578 15.018 1.00 55.00 94 ALA A C 1
ATOM 693 O O . ALA A 1 94 ? 1.397 0.294 15.870 1.00 55.00 94 ALA A O 1
ATOM 694 N N . ASP A 1 95 ? 0.639 -1.571 14.863 1.00 53.09 95 ASP A N 1
ATOM 695 C CA . ASP A 1 95 ? -0.514 -1.837 15.728 1.00 53.09 95 ASP A CA 1
ATOM 696 C C . ASP A 1 95 ? -0.141 -2.640 16.996 1.00 53.09 95 ASP A C 1
ATOM 698 O O . ASP A 1 95 ? -0.989 -3.242 17.654 1.00 53.09 95 ASP A O 1
ATOM 702 N N . THR A 1 96 ? 1.148 -2.682 17.366 1.00 53.97 96 THR A N 1
ATOM 703 C CA . THR A 1 96 ? 1.567 -3.235 18.663 1.00 53.97 96 THR A CA 1
ATOM 704 C C . THR A 1 96 ? 1.227 -2.223 19.759 1.00 53.97 96 THR A C 1
ATOM 706 O O . THR A 1 96 ? 2.052 -1.398 20.152 1.00 53.97 96 THR A O 1
ATOM 709 N N . VAL A 1 97 ? -0.013 -2.262 20.241 1.00 61.41 97 VAL A N 1
ATOM 710 C CA . VAL A 1 97 ? -0.472 -1.468 21.385 1.00 61.41 97 VAL A CA 1
ATOM 711 C C . VAL A 1 97 ? 0.154 -2.034 22.662 1.00 61.41 97 VAL A C 1
ATOM 713 O O . VAL A 1 97 ? -0.039 -3.204 22.991 1.00 61.41 97 VAL A O 1
ATOM 716 N N . VAL A 1 98 ? 0.893 -1.211 23.413 1.00 63.00 98 VAL A N 1
ATOM 717 C CA . VAL A 1 98 ? 1.255 -1.550 24.797 1.00 63.00 98 VAL A CA 1
ATOM 718 C C . VAL A 1 98 ? -0.017 -1.437 25.634 1.00 63.00 98 VAL A C 1
ATOM 720 O O . VAL A 1 98 ? -0.490 -0.336 25.909 1.00 63.00 98 VAL A O 1
ATOM 723 N N . GLN A 1 99 ? -0.596 -2.576 26.006 1.00 60.88 99 GLN A N 1
ATOM 724 C CA . GLN A 1 99 ? -1.745 -2.624 26.902 1.00 60.88 99 GLN A CA 1
ATOM 725 C C . GLN A 1 99 ? -1.259 -2.454 28.348 1.00 60.88 99 GLN A C 1
ATOM 727 O O . GLN A 1 99 ? -0.512 -3.287 28.856 1.00 60.88 99 GLN A O 1
ATOM 732 N N . LEU A 1 100 ? -1.674 -1.367 29.000 1.00 61.97 100 LEU A N 1
ATOM 733 C CA . LEU A 1 100 ? -1.477 -1.146 30.433 1.00 61.97 100 LEU A CA 1
ATOM 734 C C . LEU A 1 100 ? -2.785 -1.471 31.156 1.00 61.97 100 LEU A C 1
ATOM 736 O O . LEU A 1 100 ? -3.831 -0.912 30.827 1.00 61.97 100 LEU A O 1
ATOM 740 N N . GLU A 1 101 ? -2.721 -2.383 32.120 1.00 72.25 101 GLU A N 1
ATOM 741 C CA . GLU A 1 101 ? -3.829 -2.688 33.021 1.00 72.25 101 GLU A CA 1
ATOM 742 C C . GLU A 1 101 ? -3.592 -1.960 34.346 1.00 72.25 101 GLU A C 1
ATOM 744 O O . GLU A 1 101 ? -2.517 -2.064 34.936 1.00 72.25 101 GLU A O 1
ATOM 749 N N . PHE A 1 102 ? -4.581 -1.178 34.777 1.00 65.94 102 PHE A N 1
ATOM 750 C CA . PHE A 1 102 ? -4.557 -0.445 36.039 1.00 65.94 102 PHE A CA 1
ATOM 751 C C . PHE A 1 102 ? -5.657 -0.999 36.939 1.00 65.94 102 PHE A C 1
ATOM 753 O O . PHE A 1 102 ? -6.806 -1.109 36.511 1.00 65.94 102 PHE A O 1
ATOM 760 N N . GLU A 1 103 ? -5.306 -1.320 38.179 1.00 79.38 103 GLU A N 1
ATOM 761 C CA . GLU A 1 103 ? -6.243 -1.781 39.199 1.00 79.38 103 GLU A CA 1
ATOM 762 C C . GLU A 1 103 ? -6.449 -0.668 40.235 1.00 79.38 103 GLU A C 1
ATOM 764 O O . GLU A 1 103 ? -5.484 -0.116 40.763 1.00 79.38 103 GLU A O 1
ATOM 769 N N . SER A 1 104 ? -7.711 -0.328 40.503 1.00 77.56 104 SER A N 1
ATOM 770 C CA . SER A 1 104 ? -8.125 0.557 41.594 1.00 77.56 104 SER A CA 1
ATOM 771 C C . SER A 1 104 ? -9.169 -0.176 42.422 1.00 77.56 104 SER A C 1
ATOM 773 O O . SER A 1 104 ? -10.179 -0.634 41.885 1.00 77.56 104 SER A O 1
ATOM 775 N N . SER A 1 105 ? -8.922 -0.285 43.724 1.00 82.75 105 SER A N 1
ATOM 776 C CA . SER A 1 105 ? -9.864 -0.829 44.702 1.00 82.75 105 SER A CA 1
ATOM 777 C C . SER A 1 105 ? -10.465 0.272 45.582 1.00 82.75 105 SER A C 1
ATOM 779 O O . SER A 1 105 ? -10.886 -0.010 46.702 1.00 82.75 105 SER A O 1
ATOM 781 N N . ASP A 1 106 ? -10.441 1.531 45.129 1.00 87.25 106 ASP A N 1
ATOM 782 C CA . ASP A 1 106 ? -11.000 2.646 45.891 1.00 87.25 106 ASP A CA 1
ATOM 783 C C . ASP A 1 106 ? -12.527 2.519 45.961 1.00 87.25 106 ASP A C 1
ATOM 785 O O . ASP A 1 106 ? -13.241 2.602 44.961 1.00 87.25 106 ASP A O 1
ATOM 789 N N . GLU A 1 107 ? -13.046 2.337 47.173 1.00 83.00 107 GLU A N 1
ATOM 790 C CA . GLU A 1 107 ? -14.479 2.258 47.433 1.00 83.00 107 GLU A CA 1
ATOM 791 C C . GLU A 1 107 ? -15.213 3.579 47.176 1.00 83.00 107 GLU A C 1
ATOM 793 O O . GLU A 1 107 ? -16.430 3.611 47.295 1.00 83.00 107 GLU A O 1
ATOM 798 N N . GLN A 1 108 ? -14.532 4.681 46.859 1.00 85.25 108 GLN A N 1
ATOM 799 C CA . GLN A 1 108 ? -15.164 5.925 46.413 1.00 85.25 108 GLN A CA 1
ATOM 800 C C . GLN A 1 108 ? -15.381 5.965 44.891 1.00 85.25 108 GLN A C 1
ATOM 802 O O . GLN A 1 108 ? -16.207 6.757 44.423 1.00 85.25 108 GLN A O 1
ATOM 807 N N . ASP A 1 109 ? -14.731 5.084 44.120 1.00 86.75 109 ASP A N 1
ATOM 808 C CA . ASP A 1 109 ? -14.890 5.020 42.668 1.00 86.75 109 ASP A CA 1
ATOM 809 C C . ASP A 1 109 ? -16.309 4.579 42.288 1.00 86.75 109 ASP A C 1
ATOM 811 O O . ASP A 1 109 ? -16.846 3.575 42.763 1.00 86.75 109 ASP A O 1
ATOM 815 N N . VAL A 1 110 ? -16.933 5.327 41.374 1.00 85.88 110 VAL A N 1
ATOM 816 C CA . VAL A 1 110 ? -18.350 5.149 41.010 1.00 85.88 110 VAL A CA 1
ATOM 817 C C . VAL A 1 110 ? -18.646 3.729 40.522 1.00 85.88 110 VAL A C 1
ATOM 819 O O . VAL A 1 110 ? -19.659 3.153 40.913 1.00 85.88 110 VAL A O 1
ATOM 822 N N . LEU A 1 111 ? -17.774 3.148 39.690 1.00 86.62 111 LEU A N 1
ATOM 823 C CA . LEU A 1 111 ? -17.977 1.801 39.145 1.00 86.62 111 LEU A CA 1
ATOM 824 C C . LEU A 1 111 ? -17.739 0.706 40.191 1.00 86.62 111 LEU A C 1
ATOM 826 O O . LEU A 1 111 ? -18.490 -0.268 40.205 1.00 86.62 111 LEU A O 1
ATOM 830 N N . VAL A 1 112 ? -16.767 0.890 41.091 1.00 88.56 112 VAL A N 1
ATOM 831 C CA . VAL A 1 112 ? -16.504 -0.032 42.208 1.00 88.56 112 VAL A CA 1
ATOM 832 C C . VAL A 1 112 ? -17.719 -0.062 43.133 1.00 88.56 112 VAL A C 1
ATOM 834 O O . VAL A 1 112 ? -18.307 -1.123 43.347 1.00 88.56 112 VAL A O 1
ATOM 837 N N . ARG A 1 113 ? -18.198 1.109 43.569 1.00 89.56 113 ARG A N 1
ATOM 838 C CA . ARG A 1 113 ? -19.405 1.239 44.400 1.00 89.56 113 ARG A CA 1
ATOM 839 C C . ARG A 1 113 ? -20.644 0.650 43.752 1.00 89.56 113 ARG A C 1
ATOM 841 O O . ARG A 1 113 ? -21.399 -0.049 44.418 1.00 89.56 113 ARG A O 1
ATOM 848 N N . LEU A 1 114 ? -20.869 0.948 42.473 1.00 87.69 114 LEU A N 1
ATOM 849 C CA . LEU A 1 114 ? -22.037 0.465 41.741 1.00 87.69 114 LEU A CA 1
ATOM 850 C C . LEU A 1 114 ? -22.014 -1.062 41.608 1.00 87.69 114 LEU A C 1
ATOM 852 O O . LEU A 1 114 ? -23.039 -1.703 41.816 1.00 87.69 114 LEU A O 1
ATOM 856 N N . SER A 1 115 ? -20.846 -1.639 41.312 1.00 89.56 115 SER A N 1
ATOM 857 C CA . SER A 1 115 ? -20.668 -3.091 41.219 1.00 89.56 115 SER A CA 1
ATOM 858 C C . SER A 1 115 ? -20.923 -3.788 42.559 1.00 89.56 115 SER A C 1
ATOM 860 O O . SER A 1 115 ? -21.665 -4.765 42.606 1.00 89.56 115 SER A O 1
ATOM 862 N N . ALA A 1 116 ? -20.417 -3.225 43.663 1.00 88.25 116 ALA A N 1
ATOM 863 C CA . ALA A 1 116 ? -20.631 -3.749 45.009 1.00 88.25 116 ALA A CA 1
ATOM 864 C C . ALA A 1 116 ? -22.095 -3.618 45.458 1.00 88.25 116 ALA A C 1
ATOM 866 O O . ALA A 1 116 ? -22.667 -4.571 45.980 1.00 88.25 116 ALA A O 1
ATOM 867 N N . ALA A 1 117 ? -22.722 -2.463 45.214 1.00 87.81 117 ALA A N 1
ATOM 868 C CA . ALA A 1 117 ? -24.115 -2.213 45.582 1.00 87.81 117 ALA A CA 1
ATOM 869 C C . ALA A 1 117 ? -25.098 -3.126 44.834 1.00 87.81 117 ALA A C 1
ATOM 871 O O . ALA A 1 117 ? -26.126 -3.502 45.390 1.00 87.81 117 ALA A O 1
ATOM 872 N N . LEU A 1 118 ? -24.782 -3.479 43.586 1.00 87.75 118 LEU A N 1
ATOM 873 C CA . LEU A 1 118 ? -25.600 -4.355 42.746 1.00 87.75 118 LEU A CA 1
ATOM 874 C C . LEU A 1 118 ? -25.147 -5.823 42.774 1.00 87.75 118 LEU A C 1
ATOM 876 O O . LEU A 1 118 ? -25.737 -6.641 42.072 1.00 87.75 118 LEU A O 1
ATOM 880 N N . GLY A 1 119 ? -24.097 -6.152 43.536 1.00 88.38 119 GLY A N 1
ATOM 881 C CA . GLY A 1 119 ? -23.529 -7.500 43.607 1.00 88.38 119 GLY A CA 1
ATOM 882 C C . GLY A 1 119 ? -23.130 -8.073 42.243 1.00 88.38 119 GLY A C 1
ATOM 883 O O . GLY A 1 119 ? -23.293 -9.268 42.019 1.00 88.38 119 GLY A O 1
ATOM 884 N N . CYS A 1 120 ? -22.669 -7.231 41.316 1.00 90.12 120 CYS A N 1
ATOM 885 C CA . CYS A 1 120 ? -22.478 -7.589 39.912 1.00 90.12 120 CYS A CA 1
ATOM 886 C C . CYS A 1 120 ? -21.066 -7.252 39.418 1.00 90.12 120 CYS A C 1
ATOM 888 O O . CYS A 1 120 ? -20.344 -6.459 40.019 1.00 90.12 120 CYS A O 1
ATOM 890 N N . SER A 1 121 ? -20.666 -7.820 38.280 1.00 89.19 121 SER A N 1
ATOM 891 C CA . SER A 1 121 ? -19.427 -7.436 37.595 1.00 89.19 121 SER A CA 1
ATOM 892 C C . SER A 1 121 ? -19.732 -6.424 36.491 1.00 89.19 121 SER A C 1
ATOM 894 O O . SER A 1 121 ? -20.527 -6.695 35.586 1.00 89.19 121 SER A O 1
ATOM 896 N N . ILE A 1 122 ? -19.075 -5.263 36.535 1.00 89.06 122 ILE A N 1
ATOM 897 C CA . ILE A 1 122 ? -19.233 -4.192 35.544 1.00 89.06 122 ILE A CA 1
ATOM 898 C C . ILE A 1 122 ? -17.941 -4.051 34.742 1.00 89.06 122 ILE A C 1
ATOM 900 O O . ILE A 1 122 ? -16.865 -3.844 35.294 1.00 89.06 122 ILE A O 1
ATOM 904 N N . ARG A 1 123 ? -18.045 -4.122 33.414 1.00 88.19 123 ARG A N 1
ATOM 905 C CA . ARG A 1 123 ? -16.938 -3.881 32.483 1.00 88.19 123 ARG A CA 1
ATOM 906 C C . ARG A 1 123 ? -17.191 -2.619 31.674 1.00 88.19 123 ARG A C 1
ATOM 908 O O . ARG A 1 123 ? -18.115 -2.583 30.863 1.00 88.19 123 ARG A O 1
ATOM 915 N N . LEU A 1 124 ? -16.320 -1.627 31.829 1.00 86.75 124 LEU A N 1
ATOM 916 C CA . LEU A 1 124 ? -16.287 -0.439 30.982 1.00 86.75 124 LEU A CA 1
ATOM 917 C C . LEU A 1 124 ? -15.655 -0.781 29.628 1.00 86.75 124 LEU A C 1
ATOM 919 O O . LEU A 1 124 ? -14.474 -1.099 29.541 1.00 86.75 124 LEU A O 1
ATOM 923 N N . ARG A 1 125 ? -16.460 -0.770 28.564 1.00 87.19 125 ARG A N 1
ATOM 924 C CA . ARG A 1 125 ? -16.024 -1.046 27.186 1.00 87.19 125 ARG A CA 1
ATOM 925 C C . ARG A 1 125 ? -15.454 0.183 26.489 1.00 87.19 125 ARG A C 1
ATOM 927 O O . ARG A 1 125 ? -14.692 0.025 25.543 1.00 87.19 125 ARG A O 1
ATOM 934 N N . GLY A 1 126 ? -15.828 1.375 26.942 1.00 81.88 126 GLY A N 1
ATOM 935 C CA . GLY A 1 126 ? -15.348 2.631 26.385 1.00 81.88 126 GLY A CA 1
ATOM 936 C C . GLY A 1 126 ? -16.011 3.839 27.031 1.00 81.88 126 GLY A C 1
ATOM 937 O O . GLY A 1 126 ? -17.083 3.727 27.629 1.00 81.88 126 GLY A O 1
ATOM 938 N N . VAL A 1 127 ? -15.359 4.990 26.889 1.00 86.56 127 VAL A N 1
ATOM 939 C CA . VAL A 1 127 ? -15.827 6.292 27.371 1.00 86.56 127 VAL A CA 1
ATOM 940 C C . VAL A 1 127 ? -15.718 7.284 26.223 1.00 86.56 127 VAL A C 1
ATOM 942 O O . VAL A 1 127 ? -14.664 7.378 25.598 1.00 86.56 127 VAL A O 1
ATOM 945 N N . VAL A 1 128 ? -16.789 8.023 25.951 1.00 89.62 128 VAL A N 1
ATOM 946 C CA . VAL A 1 128 ? -16.815 9.083 24.938 1.00 89.62 128 VAL A CA 1
ATOM 947 C C . VAL A 1 128 ? -17.153 10.406 25.625 1.00 89.62 128 VAL A C 1
ATOM 949 O O . VAL A 1 128 ? -18.232 10.506 26.209 1.00 89.62 128 VAL A O 1
ATOM 952 N N . PRO A 1 129 ? -16.278 11.424 25.588 1.00 86.31 129 PRO A N 1
ATOM 953 C CA . PRO A 1 129 ? -16.640 12.754 26.055 1.00 86.31 129 PRO A CA 1
ATOM 954 C C . PRO A 1 129 ? -17.677 13.354 25.103 1.00 86.31 129 PRO A C 1
ATOM 956 O O . PRO A 1 129 ? -17.465 13.381 23.892 1.00 86.31 129 PRO A O 1
ATOM 959 N N . ILE A 1 130 ? -18.806 13.797 25.648 1.00 85.88 130 ILE A N 1
ATOM 960 C CA . ILE A 1 130 ? -19.909 14.381 24.871 1.00 85.88 130 ILE A CA 1
ATOM 961 C C . ILE A 1 130 ? -19.982 15.905 25.046 1.00 85.88 130 ILE A C 1
ATOM 963 O O . ILE A 1 130 ? -20.306 16.597 24.087 1.00 85.88 130 ILE A O 1
ATOM 967 N N . GLU A 1 131 ? -19.583 16.439 26.205 1.00 85.31 131 GLU A N 1
ATOM 968 C CA . GLU A 1 131 ? -19.337 17.871 26.456 1.00 85.31 131 GLU A CA 1
ATOM 969 C C . GLU A 1 131 ? -18.199 18.027 27.486 1.00 85.31 131 GLU A C 1
ATOM 971 O O . GLU A 1 131 ? -17.690 17.036 28.012 1.00 85.31 131 GLU A O 1
ATOM 976 N N . GLU A 1 132 ? -17.808 19.263 27.821 1.00 76.00 132 GLU A N 1
ATOM 977 C CA . GLU A 1 132 ? -16.655 19.574 28.694 1.00 76.00 132 GLU A CA 1
ATOM 978 C C . GLU A 1 132 ? -16.663 18.858 30.058 1.00 76.00 132 GLU A C 1
ATOM 980 O O . GLU A 1 132 ? -15.617 18.733 30.694 1.00 76.00 132 GLU A O 1
ATOM 985 N N . ARG A 1 133 ? -17.827 18.391 30.531 1.00 81.19 133 ARG A N 1
ATOM 986 C CA . ARG A 1 133 ? -17.982 17.712 31.830 1.00 81.19 133 ARG A CA 1
ATOM 987 C C . ARG A 1 133 ? -18.876 16.474 31.792 1.00 81.19 133 ARG A C 1
ATOM 989 O O . ARG A 1 133 ? -19.320 16.019 32.844 1.00 81.19 133 ARG A O 1
ATOM 996 N N . SER A 1 134 ? -19.158 15.930 30.613 1.00 84.38 134 SER A N 1
ATOM 997 C CA . SER A 1 134 ? -20.054 14.782 30.467 1.00 84.38 134 SER A CA 1
ATOM 998 C C . SER A 1 134 ? -19.390 13.665 29.670 1.00 84.38 134 SER A C 1
ATOM 1000 O O . SER A 1 134 ? -18.828 13.860 28.592 1.00 84.38 134 SER A O 1
ATOM 1002 N N . LEU A 1 135 ? -19.444 12.467 30.248 1.00 86.88 135 LEU A N 1
ATOM 1003 C CA . LEU A 1 135 ? -18.854 11.254 29.704 1.00 86.88 135 LEU A CA 1
ATOM 1004 C C . LEU A 1 135 ? -19.973 10.254 29.419 1.00 86.88 135 LEU A C 1
ATOM 1006 O O . LEU A 1 135 ? -20.754 9.914 30.307 1.00 86.88 135 LEU A O 1
ATOM 1010 N N . LEU A 1 136 ? -20.039 9.768 28.185 1.00 88.12 136 LEU A N 1
ATOM 1011 C CA . LEU A 1 136 ? -20.875 8.643 27.799 1.00 88.12 136 LEU A CA 1
ATOM 1012 C C . LEU A 1 136 ? -20.083 7.350 28.000 1.00 88.12 136 LEU A C 1
ATOM 1014 O O . LEU A 1 136 ? -19.121 7.079 27.280 1.00 88.12 136 LEU A O 1
ATOM 1018 N N . CYS A 1 137 ? -20.492 6.549 28.979 1.00 89.00 137 CYS A N 1
ATOM 1019 C CA . CYS A 1 137 ? -19.844 5.284 29.310 1.00 89.00 137 CYS A CA 1
ATOM 1020 C C . CYS A 1 137 ? -20.612 4.103 28.710 1.00 89.00 137 CYS A C 1
ATOM 1022 O O . CYS A 1 137 ? -21.800 3.922 28.972 1.00 89.00 137 CYS A O 1
ATOM 1024 N N . PHE A 1 138 ? -19.915 3.250 27.964 1.00 89.44 138 PHE A N 1
ATOM 1025 C CA . PHE A 1 138 ? -20.459 1.991 27.463 1.00 89.44 138 PHE A CA 1
ATOM 1026 C C . PHE A 1 138 ? -20.105 0.871 28.435 1.00 89.44 138 PHE A C 1
ATOM 1028 O O . PHE A 1 138 ? -18.942 0.480 28.545 1.00 89.44 138 PHE A O 1
ATOM 1035 N N . LEU A 1 139 ? -21.101 0.352 29.149 1.00 90.88 139 LEU A N 1
ATOM 1036 C CA . LEU A 1 139 ? -20.914 -0.663 30.183 1.00 90.88 139 LEU A CA 1
ATOM 1037 C C . LEU A 1 139 ? -21.482 -2.010 29.733 1.00 90.88 139 LEU A C 1
ATOM 1039 O O . LEU A 1 139 ? -22.535 -2.089 29.105 1.00 90.88 139 LEU A O 1
ATOM 1043 N N . THR A 1 140 ? -20.790 -3.091 30.076 1.00 90.12 140 THR A N 1
ATOM 1044 C CA . THR A 1 140 ? -21.358 -4.441 30.091 1.00 90.12 140 THR A CA 1
ATOM 1045 C C . THR A 1 140 ? -21.502 -4.870 31.540 1.00 90.12 140 THR A C 1
ATOM 1047 O O . THR A 1 140 ? -20.519 -4.840 32.275 1.00 90.12 140 THR A O 1
ATOM 1050 N N . VAL A 1 141 ? -22.695 -5.302 31.934 1.00 90.44 141 VAL A N 1
ATOM 1051 C CA . VAL A 1 141 ? -22.960 -5.813 33.281 1.00 90.44 141 VAL A CA 1
ATOM 1052 C C . VAL A 1 141 ? -23.159 -7.322 33.211 1.00 90.44 141 VAL A C 1
ATOM 1054 O O . VAL A 1 141 ? -23.765 -7.835 32.268 1.00 90.44 141 VAL A O 1
ATOM 1057 N N . ARG A 1 142 ? -22.611 -8.044 34.184 1.00 89.06 142 ARG A N 1
ATOM 1058 C CA . ARG A 1 142 ? -22.783 -9.487 34.365 1.00 89.06 142 ARG A CA 1
ATOM 1059 C C . ARG A 1 142 ? -23.246 -9.759 35.782 1.00 89.06 142 ARG A C 1
ATOM 1061 O O . ARG A 1 142 ? -22.844 -9.039 36.685 1.00 89.06 142 ARG A O 1
ATOM 1068 N N . GLU A 1 143 ? -24.053 -10.804 35.948 1.00 84.56 143 GLU A N 1
ATOM 1069 C CA . GLU A 1 143 ? -24.547 -11.254 37.261 1.00 84.56 143 GLU A CA 1
ATOM 1070 C C . GLU A 1 143 ? -25.459 -10.235 37.965 1.00 84.56 143 GLU A C 1
ATOM 1072 O O . GLU A 1 143 ? -25.733 -10.360 39.150 1.00 84.56 143 GLU A O 1
ATOM 1077 N N . ALA A 1 144 ? -25.991 -9.254 37.229 1.00 74.50 144 ALA A N 1
ATOM 1078 C CA . ALA A 1 144 ? -27.016 -8.372 37.767 1.00 74.50 144 ALA A CA 1
ATOM 1079 C C . ALA A 1 144 ? -28.355 -9.110 37.845 1.00 74.50 144 ALA A C 1
ATOM 1081 O O . ALA A 1 144 ? -28.916 -9.513 36.823 1.00 74.50 144 ALA A O 1
ATOM 1082 N N . THR A 1 145 ? -28.890 -9.238 39.054 1.00 64.19 145 THR A N 1
ATOM 1083 C CA . THR A 1 145 ? -30.310 -9.514 39.255 1.00 64.19 145 THR A CA 1
ATOM 1084 C C . THR A 1 145 ? -31.094 -8.281 38.835 1.00 64.19 145 THR A C 1
ATOM 1086 O O . THR A 1 145 ? -30.917 -7.202 39.396 1.00 64.19 145 THR A O 1
ATOM 1089 N N . THR A 1 146 ? -31.906 -8.430 37.794 1.00 60.91 146 THR A N 1
ATOM 1090 C CA . THR A 1 146 ? -32.885 -7.416 37.402 1.00 60.91 146 THR A CA 1
ATOM 1091 C C . THR A 1 146 ? -34.069 -7.589 38.345 1.00 60.91 146 THR A C 1
ATOM 1093 O O . THR A 1 146 ? -34.729 -8.624 38.276 1.00 60.91 146 THR A O 1
ATOM 1096 N N . ASP A 1 147 ? -34.248 -6.651 39.272 1.00 54.78 147 ASP A N 1
ATOM 1097 C CA . ASP A 1 147 ? -35.485 -6.517 40.054 1.00 54.78 147 ASP A CA 1
ATOM 1098 C C . ASP A 1 147 ? -36.546 -5.789 39.211 1.00 54.78 147 ASP A C 1
ATOM 1100 O O . ASP A 1 147 ? -36.157 -4.832 38.492 1.00 54.78 147 ASP A O 1
#